Protein AF-A0A433T1F0-F1 (afdb_monomer_lite)

pLDDT: mean 78.62, std 18.3, range [27.45, 97.56]

Radius of gyration: 21.15 Å; chains: 1; bounding box: 49×47×56 Å

Structure (mmCIF, N/CA/C/O backbone):
data_AF-A0A433T1F0-F1
#
_entry.id   AF-A0A433T1F0-F1
#
loop_
_atom_site.group_PDB
_atom_site.id
_atom_site.type_symbol
_atom_site.label_atom_id
_atom_site.label_alt_id
_atom_site.label_comp_id
_atom_site.label_asym_id
_atom_site.label_entity_id
_atom_site.label_seq_id
_atom_site.pdbx_PDB_ins_code
_atom_site.Cartn_x
_atom_site.Cartn_y
_atom_site.Cartn_z
_atom_site.occupancy
_atom_site.B_iso_or_equiv
_atom_site.auth_seq_id
_atom_site.auth_comp_id
_atom_site.auth_asym_id
_atom_site.auth_atom_id
_atom_site.pdbx_PDB_model_num
ATOM 1 N N . MET A 1 1 ? 2.231 25.474 -33.837 1.00 34.34 1 MET A N 1
ATOM 2 C CA . MET A 1 1 ? 1.186 26.493 -34.046 1.00 34.34 1 MET A CA 1
ATOM 3 C C . MET A 1 1 ? 0.208 26.342 -32.901 1.00 34.34 1 MET A C 1
ATOM 5 O O . MET A 1 1 ? -0.162 25.212 -32.622 1.00 34.34 1 MET A O 1
ATOM 9 N N . ALA A 1 2 ? -0.060 27.417 -32.161 1.00 33.72 2 ALA A N 1
ATOM 10 C CA . ALA A 1 2 ? -0.921 27.380 -30.983 1.00 33.72 2 ALA A CA 1
ATOM 11 C C . ALA A 1 2 ? -2.369 27.146 -31.428 1.00 33.72 2 ALA A C 1
ATOM 13 O O . ALA A 1 2 ? -2.935 27.977 -32.135 1.00 33.72 2 ALA A O 1
ATOM 14 N N . GLU A 1 3 ? -2.929 25.998 -31.066 1.00 36.31 3 GLU A N 1
ATOM 15 C CA . GLU A 1 3 ? -4.339 25.695 -31.276 1.00 36.31 3 GLU A CA 1
ATOM 16 C C . GLU A 1 3 ? -5.136 26.377 -30.160 1.00 36.31 3 GLU A C 1
ATOM 18 O O . GLU A 1 3 ? -4.834 26.219 -28.976 1.00 36.31 3 GLU A O 1
ATOM 23 N N . ALA A 1 4 ? -6.072 27.239 -30.549 1.00 40.06 4 ALA A N 1
ATOM 24 C CA . ALA A 1 4 ? -6.861 28.038 -29.627 1.00 40.06 4 ALA A CA 1
ATOM 25 C C . ALA A 1 4 ? -7.722 27.129 -28.736 1.00 40.06 4 ALA A C 1
ATOM 27 O O . ALA A 1 4 ? -8.425 26.251 -29.235 1.00 40.06 4 ALA A O 1
ATOM 28 N N . ALA A 1 5 ? -7.680 27.359 -27.421 1.00 42.59 5 ALA A N 1
ATOM 29 C CA . ALA A 1 5 ? -8.567 26.699 -26.472 1.00 42.59 5 ALA A CA 1
ATOM 30 C C . ALA A 1 5 ? -10.032 26.947 -26.873 1.00 42.59 5 ALA A C 1
ATOM 32 O O . ALA A 1 5 ? -10.427 28.089 -27.120 1.00 42.59 5 ALA A O 1
ATOM 33 N N . ALA A 1 6 ? -10.829 25.879 -26.956 1.00 48.84 6 ALA A N 1
ATOM 34 C CA . ALA A 1 6 ? -12.261 25.983 -27.211 1.00 48.84 6 ALA A CA 1
ATOM 35 C C . ALA A 1 6 ? -12.936 26.851 -26.126 1.00 48.84 6 ALA A C 1
ATOM 37 O O . ALA A 1 6 ? -12.514 26.804 -24.966 1.00 48.84 6 ALA A O 1
ATOM 38 N N . PRO A 1 7 ? -13.969 27.643 -26.472 1.00 51.41 7 PRO A N 1
ATOM 39 C CA . PRO A 1 7 ? -14.602 28.551 -25.526 1.00 51.41 7 PRO A CA 1
ATOM 40 C C . PRO A 1 7 ? -15.243 27.761 -24.382 1.00 51.41 7 PRO A C 1
ATOM 42 O O . PRO A 1 7 ? -16.123 26.925 -24.588 1.00 51.41 7 PRO A O 1
ATOM 45 N N . VAL A 1 8 ? -14.772 28.029 -23.167 1.00 57.81 8 VAL A N 1
ATOM 46 C CA . VAL A 1 8 ? -15.366 27.539 -21.925 1.00 57.81 8 VAL A CA 1
ATOM 47 C C . VAL A 1 8 ? -16.728 28.220 -21.772 1.00 57.81 8 VAL A C 1
ATOM 49 O O . VAL A 1 8 ? -16.810 29.443 -21.870 1.00 57.81 8 VAL A O 1
ATOM 52 N N . SER A 1 9 ? -17.810 27.464 -21.570 1.00 60.16 9 SER A N 1
ATOM 53 C CA . SER A 1 9 ? -19.123 28.069 -21.326 1.00 60.16 9 SER A CA 1
ATOM 54 C C . SER A 1 9 ? -19.159 28.662 -19.916 1.00 60.16 9 SER A C 1
ATOM 56 O O . SER A 1 9 ? -19.239 27.922 -18.929 1.00 60.16 9 SER A O 1
ATOM 58 N N . GLU A 1 10 ? -19.076 29.986 -19.813 1.00 58.44 10 GLU A N 1
ATOM 59 C CA . GLU A 1 10 ? -19.325 30.705 -18.564 1.00 58.44 10 GLU A CA 1
ATOM 60 C C . GLU A 1 10 ? -20.825 30.682 -18.252 1.00 58.44 10 GLU A C 1
ATOM 62 O O . GLU A 1 10 ? -21.664 31.033 -19.085 1.00 58.44 10 GLU A O 1
ATOM 67 N N . GLY A 1 11 ? -21.173 30.221 -17.051 1.00 59.12 11 GLY A N 1
ATOM 68 C CA . GLY A 1 11 ? -22.529 30.329 -16.531 1.00 59.12 11 GLY A CA 1
ATOM 69 C C . GLY A 1 11 ? -22.889 31.782 -16.226 1.00 59.12 11 GLY A C 1
ATOM 70 O O . GLY A 1 11 ? -22.021 32.637 -16.069 1.00 59.12 11 GLY A O 1
ATOM 71 N N . ALA A 1 12 ? -24.186 32.061 -16.079 1.00 59.19 12 ALA A N 1
ATOM 72 C CA . ALA A 1 12 ? -24.691 33.400 -15.754 1.00 59.19 12 ALA A CA 1
ATOM 73 C C . ALA A 1 12 ? -24.151 33.973 -14.421 1.00 59.19 12 ALA A C 1
ATOM 75 O O . ALA A 1 12 ? -24.279 35.168 -14.171 1.00 59.19 12 ALA A O 1
ATOM 76 N N . ASP A 1 13 ? -23.552 33.134 -13.572 1.00 73.25 13 ASP A N 1
ATOM 77 C CA . ASP A 1 13 ? -22.915 33.484 -12.301 1.00 73.25 13 ASP A CA 1
ATOM 78 C C . ASP A 1 13 ? -21.384 33.650 -12.400 1.00 73.25 13 ASP A C 1
ATOM 80 O O . ASP A 1 13 ? -20.712 33.773 -11.375 1.00 73.25 13 ASP A O 1
ATOM 84 N N . GLY A 1 14 ? -20.820 33.631 -13.613 1.00 69.00 14 GLY A N 1
ATOM 85 C CA . GLY A 1 14 ? -19.379 33.735 -13.859 1.00 69.00 14 GLY A CA 1
ATOM 86 C C . GLY A 1 14 ? -18.587 32.478 -13.484 1.00 69.00 14 GLY A C 1
ATOM 87 O O . GLY A 1 14 ? -17.357 32.509 -13.468 1.00 69.00 14 GLY A O 1
ATOM 88 N N . ARG A 1 15 ? -19.258 31.362 -13.161 1.00 65.88 15 ARG A N 1
ATOM 89 C CA . ARG A 1 15 ? -18.597 30.077 -12.898 1.00 65.88 15 ARG A CA 1
ATOM 90 C C . ARG A 1 15 ? -18.492 29.244 -14.170 1.00 65.88 15 ARG A C 1
ATOM 92 O O . ARG A 1 15 ? -19.382 29.253 -15.021 1.00 65.88 15 ARG A O 1
ATOM 99 N N . ILE A 1 16 ? -17.408 28.480 -14.273 1.00 69.56 16 ILE A N 1
ATOM 100 C CA . ILE A 1 16 ? -17.192 27.524 -15.362 1.00 69.56 16 ILE A CA 1
ATOM 101 C C . ILE A 1 16 ? -18.230 26.406 -15.247 1.00 69.56 16 ILE A C 1
ATOM 103 O O . ILE A 1 16 ? -18.271 25.702 -14.237 1.00 69.56 16 ILE A O 1
ATOM 107 N N . GLN A 1 17 ? -19.056 26.242 -16.281 1.00 70.06 17 GLN A N 1
ATOM 108 C CA . GLN A 1 17 ? -20.054 25.177 -16.331 1.00 70.06 17 GLN A CA 1
ATOM 109 C C . GLN A 1 17 ? -19.470 23.907 -16.973 1.00 70.06 17 GLN A C 1
ATOM 111 O O . GLN A 1 17 ? -18.671 24.002 -17.912 1.00 70.06 17 GLN A O 1
ATOM 116 N N . PRO A 1 18 ? -19.849 22.708 -16.492 1.00 69.00 18 PRO A N 1
ATOM 117 C CA . PRO A 1 18 ? -19.490 21.450 -17.139 1.00 69.00 18 PRO A CA 1
ATOM 118 C C . PRO A 1 18 ? -20.042 21.403 -18.570 1.00 69.00 18 PRO A C 1
ATOM 120 O O . PRO A 1 18 ? -21.216 21.687 -18.806 1.00 69.00 18 PRO A O 1
ATOM 123 N N . ILE A 1 19 ? -19.202 21.020 -19.534 1.00 79.00 19 ILE A N 1
ATOM 124 C CA . ILE A 1 19 ? -19.624 20.873 -20.929 1.00 79.00 19 ILE A CA 1
ATOM 125 C C . ILE A 1 19 ? -20.264 19.497 -21.090 1.00 79.00 19 ILE A C 1
ATOM 127 O O . ILE A 1 19 ? -19.658 18.490 -20.737 1.00 79.00 19 ILE A O 1
ATOM 131 N N . PHE A 1 20 ? -21.464 19.444 -21.663 1.00 77.81 20 PHE A N 1
ATOM 132 C CA . PHE A 1 20 ? -22.120 18.194 -22.038 1.00 77.81 20 PHE A CA 1
ATOM 133 C C . PHE A 1 20 ? -22.269 18.108 -23.559 1.00 77.81 20 PHE A C 1
ATOM 135 O O . PHE A 1 20 ? -22.713 19.060 -24.199 1.00 77.81 20 PHE A O 1
ATOM 142 N N . LYS A 1 21 ? -21.913 16.960 -24.139 1.00 76.56 21 LYS A N 1
ATOM 143 C CA . LYS A 1 21 ? -22.165 16.606 -25.543 1.00 76.56 21 LYS A CA 1
ATOM 144 C C . LYS A 1 21 ? -22.934 15.289 -25.567 1.00 76.56 21 LYS A C 1
ATOM 146 O O . LYS A 1 21 ? -22.532 14.339 -24.902 1.00 76.56 21 LYS A O 1
ATOM 151 N N . ASP A 1 22 ? -24.067 15.254 -26.264 1.00 81.00 22 ASP A N 1
ATOM 152 C CA . ASP A 1 22 ? -24.939 14.071 -26.377 1.00 81.00 22 ASP A CA 1
ATOM 153 C C . ASP A 1 22 ? -25.331 13.445 -25.023 1.00 81.00 22 ASP A C 1
ATOM 155 O O . ASP A 1 22 ? -25.352 12.227 -24.845 1.00 81.00 22 ASP A O 1
ATOM 159 N N . GLY A 1 23 ? -25.606 14.295 -24.028 1.00 81.25 23 GLY A N 1
ATOM 160 C CA . GLY A 1 23 ? -25.978 13.865 -22.676 1.00 81.25 23 GLY A CA 1
ATOM 161 C C . GLY A 1 23 ? -24.825 13.298 -21.841 1.00 81.25 23 GLY A C 1
ATOM 162 O O . GLY A 1 23 ? -25.065 12.786 -20.751 1.00 81.25 23 GLY A O 1
ATOM 163 N N . ARG A 1 24 ? -23.577 13.387 -22.316 1.00 66.75 24 ARG A N 1
ATOM 164 C CA . ARG A 1 24 ? -22.374 12.965 -21.586 1.00 66.75 24 ARG A CA 1
ATOM 165 C C . ARG A 1 24 ? -21.482 14.151 -21.268 1.00 66.75 24 ARG A C 1
ATOM 167 O O . ARG A 1 24 ? -21.353 15.067 -22.078 1.00 66.75 24 ARG A O 1
ATOM 174 N N . TYR A 1 25 ? -20.845 14.113 -20.102 1.00 77.06 25 TYR A N 1
ATOM 175 C CA . TYR A 1 25 ? -19.813 15.080 -19.746 1.00 77.06 25 TYR A CA 1
ATOM 176 C C . TYR A 1 25 ? -18.664 15.040 -20.767 1.00 77.06 25 TYR A C 1
ATOM 178 O O . TYR A 1 25 ? -18.213 13.971 -21.180 1.00 77.06 25 TYR A O 1
ATOM 186 N N . SER A 1 26 ? -18.188 16.215 -21.163 1.00 73.62 26 SER A N 1
ATOM 187 C CA . SER A 1 26 ? -17.087 16.431 -22.093 1.00 73.62 26 SER A CA 1
ATOM 188 C C . SER A 1 26 ? -16.053 17.325 -21.421 1.00 73.62 26 SER A C 1
ATOM 190 O O . SER A 1 26 ? -16.368 18.420 -20.961 1.00 73.62 26 SER A O 1
ATOM 192 N N . ASN A 1 27 ? -14.795 16.888 -21.407 1.00 67.56 27 ASN A N 1
ATOM 193 C CA . ASN A 1 27 ? -13.707 17.705 -20.880 1.00 67.56 27 ASN A CA 1
ATOM 194 C C . ASN A 1 27 ? -13.525 18.968 -21.761 1.00 67.56 27 ASN A C 1
ATOM 196 O O . ASN A 1 27 ? -13.415 18.823 -22.983 1.00 67.56 27 ASN A O 1
ATOM 200 N N . PRO A 1 28 ? -13.514 20.187 -21.183 1.00 66.81 28 PRO A N 1
ATOM 201 C CA . PRO A 1 28 ? -13.344 21.434 -21.933 1.00 66.81 28 PRO A CA 1
ATOM 202 C C . PRO A 1 28 ? -11.942 21.616 -22.525 1.00 66.81 28 PRO A C 1
ATOM 204 O O . PRO A 1 28 ? -11.774 22.344 -23.503 1.00 66.81 28 PRO A O 1
ATOM 207 N N . TRP A 1 29 ? -10.931 20.954 -21.964 1.00 64.75 29 TRP A N 1
ATOM 208 C CA . TRP A 1 29 ? -9.551 21.061 -22.422 1.00 64.75 29 TRP A CA 1
ATOM 209 C C . TRP A 1 29 ? -9.251 19.952 -23.437 1.00 64.75 29 TRP A C 1
ATOM 211 O O . TRP A 1 29 ? -8.853 18.839 -23.082 1.00 64.75 29 TRP A O 1
ATOM 221 N N . GLY A 1 30 ? -9.466 20.251 -24.720 1.00 54.03 30 GLY A N 1
ATOM 222 C CA . GLY A 1 30 ? -9.022 19.385 -25.812 1.00 54.03 30 GLY A CA 1
ATOM 223 C C . GLY A 1 30 ? -7.504 19.170 -25.763 1.00 54.03 30 GLY A C 1
ATOM 224 O O . GLY A 1 30 ? -6.751 20.104 -25.500 1.00 54.03 30 GLY A O 1
ATOM 225 N N . GLY A 1 31 ? -7.052 17.934 -25.988 1.00 56.56 31 GLY A N 1
ATOM 226 C CA . GLY A 1 31 ? -5.627 17.615 -26.147 1.00 56.56 31 GLY A CA 1
ATOM 227 C C . GLY A 1 31 ? -4.827 17.319 -24.871 1.00 56.56 31 GLY A C 1
ATOM 228 O O . GLY A 1 31 ? -3.638 17.037 -24.980 1.00 56.56 31 GLY A O 1
ATOM 229 N N . LEU A 1 32 ? -5.431 17.317 -23.672 1.00 49.50 32 LEU A N 1
ATOM 230 C CA . LEU A 1 32 ? -4.736 16.875 -22.442 1.00 49.50 32 LEU A CA 1
ATOM 231 C C . LEU A 1 32 ? -4.578 15.350 -22.331 1.00 49.50 32 LEU A C 1
ATOM 233 O O . LEU A 1 32 ? -3.791 14.863 -21.523 1.00 49.50 32 LEU A O 1
ATOM 237 N N . TRP A 1 33 ? -5.297 14.603 -23.165 1.00 48.56 33 TRP A N 1
ATOM 238 C CA . TRP A 1 33 ? -5.117 13.171 -23.343 1.00 48.56 33 TRP A CA 1
ATOM 239 C C . TRP A 1 33 ? -4.600 12.969 -24.761 1.00 48.56 33 TRP A C 1
ATOM 241 O O . TRP A 1 33 ? -5.327 13.207 -25.723 1.00 48.56 33 TRP A O 1
ATOM 251 N N . HIS A 1 34 ? -3.339 12.561 -24.909 1.00 52.75 34 HIS A N 1
ATOM 252 C CA . HIS A 1 34 ? -2.909 11.964 -26.168 1.00 52.75 34 HIS A CA 1
ATOM 253 C C . HIS A 1 34 ? -3.775 10.720 -26.379 1.00 52.75 34 HIS A C 1
ATOM 255 O O . HIS A 1 34 ? -3.686 9.782 -25.587 1.00 52.75 34 HIS A O 1
ATOM 261 N N . GLU A 1 35 ? -4.632 10.738 -27.404 1.00 53.78 35 GLU A N 1
ATOM 262 C CA . GLU A 1 35 ? -5.587 9.653 -27.678 1.00 53.78 35 GLU A CA 1
ATOM 263 C C . GLU A 1 35 ? -4.887 8.299 -27.815 1.00 53.78 35 GLU A C 1
ATOM 265 O O . GLU A 1 35 ? -5.434 7.284 -27.398 1.00 53.78 35 GLU A O 1
ATOM 270 N N . GLU A 1 36 ? -3.626 8.288 -28.251 1.00 55.56 36 GLU A N 1
ATOM 271 C CA . GLU A 1 36 ? -2.743 7.142 -28.107 1.00 55.56 36 GLU A CA 1
ATOM 272 C C . GLU A 1 36 ? -1.312 7.612 -27.840 1.00 55.56 36 GLU A C 1
ATOM 274 O O . GLU A 1 36 ? -0.764 8.429 -28.583 1.00 55.56 36 GLU A O 1
ATOM 279 N N . ALA A 1 37 ? -0.663 7.062 -26.807 1.00 57.44 37 ALA A N 1
ATOM 280 C CA . ALA A 1 37 ? 0.791 7.138 -26.714 1.00 57.44 37 ALA A CA 1
ATOM 281 C C . ALA A 1 37 ? 1.366 6.533 -27.999 1.00 57.44 37 ALA A C 1
ATOM 283 O O . ALA A 1 37 ? 1.156 5.343 -28.276 1.00 57.44 37 ALA A O 1
ATOM 284 N N . THR A 1 38 ? 2.072 7.349 -28.782 1.00 71.25 38 THR A N 1
ATOM 285 C CA . THR A 1 38 ? 2.623 6.929 -30.071 1.00 71.25 38 THR A CA 1
ATOM 286 C C . THR A 1 38 ? 3.528 5.712 -29.880 1.00 71.25 38 THR A C 1
ATOM 288 O O . THR A 1 38 ? 4.126 5.521 -28.817 1.00 71.25 38 THR A O 1
ATOM 291 N N . PHE A 1 39 ? 3.694 4.878 -30.911 1.00 69.25 39 PHE A N 1
ATOM 292 C CA . PHE A 1 39 ? 4.590 3.713 -30.837 1.00 69.25 39 PHE A CA 1
ATOM 293 C C . PHE A 1 39 ? 5.985 4.083 -30.301 1.00 69.25 39 PHE A C 1
ATOM 295 O O . PHE A 1 39 ? 6.560 3.363 -29.487 1.00 69.25 39 PHE A O 1
ATOM 302 N N . ARG A 1 40 ? 6.501 5.258 -30.684 1.00 65.94 40 ARG A N 1
ATOM 303 C CA . ARG A 1 40 ? 7.783 5.790 -30.208 1.00 65.94 40 ARG A CA 1
ATOM 304 C C . ARG A 1 40 ? 7.755 6.205 -28.735 1.00 65.94 40 ARG A C 1
ATOM 306 O O . ARG A 1 40 ? 8.761 6.026 -28.060 1.00 65.94 40 ARG A O 1
ATOM 313 N N . GLU A 1 41 ? 6.657 6.755 -28.228 1.00 66.38 41 GLU A N 1
ATOM 314 C CA . GLU A 1 41 ? 6.495 7.086 -26.803 1.00 66.38 41 GLU A CA 1
ATOM 315 C C . GLU A 1 41 ? 6.337 5.838 -25.947 1.00 66.38 41 GLU A C 1
ATOM 317 O O . GLU A 1 41 ? 6.967 5.746 -24.898 1.00 66.38 41 GLU A O 1
ATOM 322 N N . ARG A 1 42 ? 5.609 4.828 -26.436 1.00 66.94 42 ARG A N 1
ATOM 323 C CA . ARG A 1 42 ? 5.580 3.493 -25.825 1.00 66.94 42 ARG A CA 1
ATOM 324 C C . ARG A 1 42 ? 6.987 2.901 -25.775 1.00 66.94 42 ARG A C 1
ATOM 326 O O . ARG A 1 42 ? 7.431 2.467 -24.717 1.00 66.94 42 ARG A O 1
ATOM 333 N N . LEU A 1 43 ? 7.731 2.962 -26.881 1.00 66.50 43 LEU A N 1
ATOM 334 C CA . LEU A 1 43 ? 9.121 2.507 -26.931 1.00 66.50 43 LEU A CA 1
ATOM 335 C C . LEU A 1 43 ? 10.010 3.303 -25.958 1.00 66.50 43 LEU A C 1
ATOM 337 O O . LEU A 1 43 ? 10.784 2.710 -25.220 1.00 66.50 43 LEU A O 1
ATOM 341 N N . LYS A 1 44 ? 9.869 4.631 -25.882 1.00 63.00 44 LYS A N 1
ATOM 342 C CA . LYS A 1 44 ? 10.577 5.465 -24.895 1.00 63.00 44 LYS A CA 1
ATOM 343 C C . LYS A 1 44 ? 10.183 5.142 -23.455 1.00 63.00 44 LYS A C 1
ATOM 345 O O . LYS A 1 44 ? 11.035 5.223 -22.588 1.00 63.00 44 LYS A O 1
ATOM 350 N N . PHE A 1 45 ? 8.941 4.773 -23.177 1.00 62.97 45 PHE A N 1
ATOM 351 C CA . PHE A 1 45 ? 8.521 4.372 -21.836 1.00 62.97 45 PHE A CA 1
ATOM 352 C C . PHE A 1 45 ? 9.139 3.026 -21.425 1.00 62.97 45 PHE A C 1
ATOM 354 O O . PHE A 1 45 ? 9.555 2.863 -20.282 1.00 62.97 45 PHE A O 1
ATOM 361 N N . PHE A 1 46 ? 9.254 2.076 -22.361 1.00 60.00 46 PHE A N 1
ATOM 362 C CA . PHE A 1 46 ? 9.841 0.756 -22.097 1.00 60.00 46 PHE A CA 1
ATOM 363 C C . PHE A 1 46 ? 11.378 0.730 -22.129 1.00 60.00 46 PHE A C 1
ATOM 365 O O . PHE A 1 46 ? 11.983 -0.027 -21.374 1.00 60.00 46 PHE A O 1
ATOM 372 N N . PHE A 1 47 ? 12.009 1.532 -22.990 1.00 60.50 47 PHE A N 1
ATOM 373 C CA . PHE A 1 47 ? 13.461 1.531 -23.230 1.00 60.50 47 PHE A CA 1
ATOM 374 C C . PHE A 1 47 ? 14.163 2.823 -22.795 1.00 60.50 47 PHE A C 1
ATOM 376 O O . PHE A 1 47 ? 15.390 2.918 -22.858 1.00 60.50 47 PHE A O 1
ATOM 383 N N . GLY A 1 48 ? 13.409 3.841 -22.381 1.00 53.72 48 GLY A N 1
ATOM 384 C CA . GLY A 1 48 ? 13.959 5.073 -21.838 1.00 53.72 48 GLY A CA 1
ATOM 385 C C . GLY A 1 48 ? 14.678 4.790 -20.532 1.00 53.72 48 GLY A C 1
ATOM 386 O O . GLY A 1 48 ? 14.184 4.066 -19.667 1.00 53.72 48 GLY A O 1
ATOM 387 N N . LYS A 1 49 ? 15.872 5.363 -20.385 1.00 50.91 49 LYS A N 1
ATOM 388 C CA . LYS A 1 49 ? 16.599 5.288 -19.122 1.00 50.91 49 LYS A CA 1
ATOM 389 C C . LYS A 1 49 ? 15.784 6.020 -18.061 1.00 50.91 49 LYS A C 1
ATOM 391 O O . LYS A 1 49 ? 15.469 7.196 -18.220 1.00 50.91 49 LYS A O 1
ATOM 396 N N . SER A 1 50 ? 15.454 5.317 -16.983 1.00 58.72 50 SER A N 1
ATOM 397 C CA . SER A 1 50 ? 14.940 5.960 -15.780 1.00 58.72 50 SER A CA 1
ATOM 398 C C . SER A 1 50 ? 15.982 6.968 -15.295 1.00 58.72 50 SER A C 1
ATOM 400 O O . SER A 1 50 ? 17.118 6.592 -15.018 1.00 58.72 50 SER A O 1
ATOM 402 N N . HIS A 1 51 ? 15.599 8.240 -15.195 1.00 59.03 51 HIS A N 1
ATOM 403 C CA . HIS A 1 51 ? 16.419 9.281 -14.567 1.00 59.03 51 HIS A CA 1
ATOM 404 C C . HIS A 1 51 ? 16.331 9.244 -13.035 1.00 59.03 51 HIS A C 1
ATOM 406 O O . HIS A 1 51 ? 16.951 10.063 -12.360 1.00 59.03 51 HIS A O 1
ATOM 412 N N . ALA A 1 52 ? 15.559 8.308 -12.474 1.00 62.47 52 ALA A N 1
ATOM 413 C CA . ALA A 1 52 ? 15.557 8.074 -11.044 1.00 62.47 52 ALA A CA 1
ATOM 414 C C . ALA A 1 52 ? 16.928 7.503 -10.658 1.00 62.47 52 ALA A C 1
ATOM 416 O O . ALA A 1 52 ? 17.268 6.390 -11.060 1.00 62.47 52 ALA A O 1
ATOM 417 N N . ASN A 1 53 ? 17.708 8.282 -9.909 1.00 70.38 53 ASN A N 1
ATOM 418 C CA . ASN A 1 53 ? 19.021 7.914 -9.378 1.00 70.38 53 ASN A CA 1
ATOM 419 C C . ASN A 1 53 ? 18.870 6.904 -8.224 1.00 70.38 53 ASN A C 1
ATOM 421 O O . ASN A 1 53 ? 19.261 7.169 -7.091 1.00 70.38 53 ASN A O 1
ATOM 425 N N . VAL A 1 54 ? 18.183 5.793 -8.495 1.00 76.38 54 VAL A N 1
ATOM 426 C CA . VAL A 1 54 ? 17.906 4.747 -7.515 1.00 76.38 54 VAL A CA 1
ATOM 427 C C . VAL A 1 54 ? 19.069 3.762 -7.534 1.00 76.38 54 VAL A C 1
ATOM 429 O O . VAL A 1 54 ? 19.396 3.253 -8.611 1.00 76.38 54 VAL A O 1
ATOM 432 N N . PRO A 1 55 ? 19.666 3.461 -6.370 1.00 80.44 55 PRO A N 1
ATOM 433 C CA . PRO A 1 55 ? 20.713 2.462 -6.256 1.00 80.44 55 PRO A CA 1
ATOM 434 C C . PRO A 1 55 ? 20.348 1.139 -6.929 1.00 80.44 55 PRO A C 1
ATOM 436 O O . PRO A 1 55 ? 19.257 0.602 -6.737 1.00 80.44 55 PRO A O 1
ATOM 439 N N . HIS A 1 56 ? 21.275 0.591 -7.714 1.00 77.12 56 HIS A N 1
ATOM 440 C CA . HIS A 1 56 ? 21.075 -0.696 -8.387 1.00 77.12 56 HIS A CA 1
ATOM 441 C C . HIS A 1 56 ? 21.533 -1.894 -7.547 1.00 77.12 56 HIS A C 1
ATOM 443 O O . HIS A 1 56 ? 21.168 -3.026 -7.858 1.00 77.12 56 HIS A O 1
ATOM 449 N N . SER A 1 57 ? 22.342 -1.669 -6.507 1.00 87.69 57 SER A N 1
ATOM 450 C CA . SER A 1 57 ? 22.838 -2.742 -5.645 1.00 87.69 57 SER A CA 1
ATOM 451 C C . SER A 1 57 ? 21.919 -2.952 -4.441 1.00 87.69 57 SER A C 1
ATOM 453 O O . SER A 1 57 ? 21.535 -1.992 -3.775 1.00 87.69 57 SER A O 1
ATOM 455 N N . GLU A 1 58 ? 21.601 -4.212 -4.126 1.00 86.12 58 GLU A N 1
ATOM 456 C CA . GLU A 1 58 ? 20.789 -4.559 -2.945 1.00 86.12 58 GLU A CA 1
ATOM 457 C C . GLU A 1 58 ? 21.415 -4.022 -1.655 1.00 86.12 58 GLU A C 1
ATOM 459 O O . GLU A 1 58 ? 20.719 -3.478 -0.810 1.00 86.12 58 GLU A O 1
ATOM 464 N N . ARG A 1 59 ? 22.749 -4.062 -1.541 1.00 89.69 59 ARG A N 1
ATOM 465 C CA . ARG A 1 59 ? 23.470 -3.534 -0.376 1.00 89.69 59 ARG A CA 1
ATOM 466 C C . ARG A 1 59 ? 23.220 -2.041 -0.158 1.00 89.69 59 ARG A C 1
ATOM 468 O O . ARG A 1 59 ? 23.032 -1.613 0.975 1.00 89.69 59 ARG A O 1
ATOM 475 N N . GLU A 1 60 ? 23.257 -1.245 -1.220 1.00 90.94 60 GLU A N 1
ATOM 476 C CA . GLU A 1 60 ? 23.020 0.197 -1.131 1.00 90.94 60 GLU A CA 1
ATOM 477 C C . GLU A 1 60 ? 21.533 0.497 -0.914 1.00 90.94 60 GLU A C 1
ATOM 479 O O . GLU A 1 60 ? 21.194 1.394 -0.144 1.00 90.94 60 GLU A O 1
ATOM 484 N N . LEU A 1 61 ? 20.633 -0.295 -1.506 1.00 90.44 61 LEU A N 1
ATOM 485 C CA . LEU A 1 61 ? 19.198 -0.228 -1.217 1.00 90.44 61 LEU A CA 1
ATOM 486 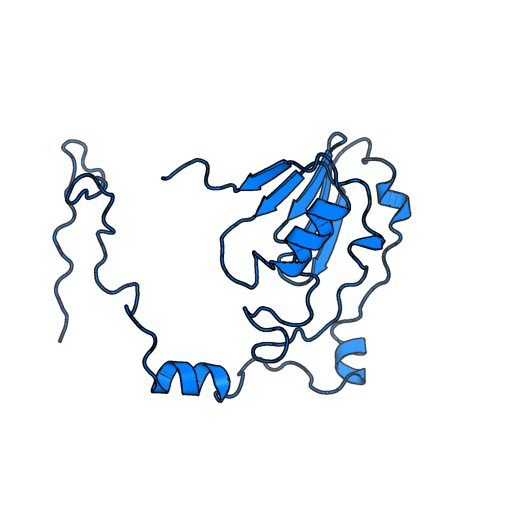C C . LEU A 1 61 ? 18.880 -0.579 0.239 1.00 90.44 61 LEU A C 1
ATOM 488 O O . LEU A 1 61 ? 18.038 0.072 0.841 1.00 90.44 61 LEU A O 1
ATOM 492 N N . ASP A 1 62 ? 19.555 -1.559 0.831 1.00 91.94 62 ASP A N 1
ATOM 493 C CA . ASP A 1 62 ? 19.384 -1.914 2.242 1.00 91.94 62 ASP A CA 1
ATOM 494 C C . ASP A 1 62 ? 19.887 -0.808 3.176 1.00 91.94 62 ASP A C 1
ATOM 496 O O . ASP A 1 62 ? 19.329 -0.611 4.252 1.00 91.94 62 ASP A O 1
ATOM 500 N N . GLN A 1 63 ? 20.908 -0.057 2.756 1.00 91.50 63 GLN A N 1
ATOM 501 C CA . GLN A 1 63 ? 21.439 1.080 3.511 1.00 91.50 63 GLN A CA 1
ATOM 502 C C . GLN A 1 63 ? 20.577 2.342 3.373 1.00 91.50 63 GLN A C 1
ATOM 504 O O . GLN A 1 63 ? 20.413 3.078 4.342 1.00 91.50 63 GLN A O 1
ATOM 509 N N . THR A 1 64 ? 20.042 2.606 2.180 1.00 91.06 64 THR A N 1
ATOM 510 C CA . THR A 1 64 ? 19.301 3.843 1.870 1.00 91.06 64 THR A CA 1
ATOM 511 C C . THR A 1 64 ? 17.793 3.711 2.076 1.00 91.06 64 THR A C 1
ATOM 513 O O . THR A 1 64 ? 17.144 4.671 2.482 1.00 91.06 64 THR A O 1
ATOM 516 N N . LEU A 1 65 ? 17.233 2.529 1.811 1.00 91.50 65 LEU A N 1
ATOM 517 C CA . LEU A 1 65 ? 15.806 2.203 1.860 1.00 91.50 65 LEU A CA 1
ATOM 518 C C . LEU A 1 65 ? 15.584 0.851 2.578 1.00 91.50 65 LEU A C 1
ATOM 520 O O . LEU A 1 65 ? 15.075 -0.111 1.975 1.00 91.50 65 LEU A O 1
ATOM 524 N N . PRO A 1 66 ? 15.976 0.732 3.863 1.00 94.00 66 PRO A N 1
ATOM 525 C CA . PRO A 1 66 ? 15.800 -0.500 4.621 1.00 94.00 66 PRO A CA 1
ATOM 526 C C . PRO A 1 66 ? 14.318 -0.877 4.710 1.00 94.00 66 PRO A C 1
ATOM 528 O O . PRO A 1 66 ? 13.456 -0.034 4.955 1.00 94.00 66 PRO A O 1
ATOM 531 N N . ILE A 1 67 ? 14.018 -2.164 4.528 1.00 94.69 67 ILE A N 1
ATOM 532 C CA . ILE A 1 67 ? 12.676 -2.693 4.788 1.00 94.69 67 ILE A CA 1
ATOM 533 C C . ILE A 1 67 ? 12.617 -3.023 6.275 1.00 94.69 67 ILE A C 1
ATOM 535 O O . ILE A 1 67 ? 13.237 -3.984 6.731 1.00 94.69 67 ILE A O 1
ATOM 539 N N . LEU A 1 68 ? 11.888 -2.208 7.029 1.00 94.12 68 LEU A N 1
ATOM 540 C CA . LEU A 1 68 ? 11.637 -2.462 8.442 1.00 94.12 68 LEU A CA 1
ATOM 541 C C . LEU A 1 68 ? 10.554 -3.532 8.568 1.00 94.12 68 LEU A C 1
ATOM 543 O O . LEU A 1 68 ? 9.537 -3.459 7.882 1.00 94.12 68 LEU A O 1
ATOM 547 N N . GLN A 1 69 ? 10.781 -4.520 9.431 1.00 92.50 69 GLN A N 1
ATOM 548 C CA . GLN A 1 69 ? 9.782 -5.534 9.757 1.00 92.50 69 GLN A CA 1
ATOM 549 C C . GLN A 1 69 ? 8.835 -4.959 10.815 1.00 92.50 69 GLN A C 1
ATOM 551 O O . GLN A 1 69 ? 9.283 -4.707 11.937 1.00 92.50 69 GLN A O 1
ATOM 556 N N . PRO A 1 70 ? 7.564 -4.686 10.479 1.00 91.94 70 PRO A N 1
ATOM 557 C CA . PRO A 1 70 ? 6.629 -4.116 11.428 1.00 91.94 70 PRO A CA 1
ATOM 558 C C . PRO A 1 70 ? 6.152 -5.187 12.406 1.00 91.94 70 PRO A C 1
ATOM 560 O O . PRO A 1 70 ? 5.880 -6.325 12.022 1.00 91.94 70 PRO A O 1
ATOM 563 N N . ASP A 1 71 ? 5.969 -4.796 13.662 1.00 93.44 71 ASP A N 1
ATOM 564 C CA . ASP A 1 71 ? 5.170 -5.586 14.589 1.00 93.44 71 ASP A CA 1
ATOM 565 C C . ASP A 1 71 ? 3.688 -5.368 14.267 1.00 93.44 71 ASP A C 1
ATOM 567 O O . ASP A 1 71 ? 3.098 -4.360 14.649 1.00 93.44 71 ASP A O 1
ATOM 571 N N . LEU A 1 72 ? 3.084 -6.297 13.526 1.00 93.06 72 LEU A N 1
ATOM 572 C CA . LEU A 1 72 ? 1.670 -6.212 13.154 1.00 93.06 72 LEU A CA 1
ATOM 573 C C . LEU A 1 72 ? 0.727 -6.542 14.317 1.00 93.06 72 LEU A C 1
ATOM 575 O O . LEU A 1 72 ? -0.461 -6.235 14.226 1.00 93.06 72 LEU A O 1
ATOM 579 N N . SER A 1 73 ? 1.229 -7.108 15.422 1.00 92.50 73 SER A N 1
ATOM 580 C CA . SER A 1 73 ? 0.395 -7.418 16.590 1.00 92.50 73 SER A CA 1
ATOM 581 C C . SER A 1 73 ? -0.185 -6.158 17.229 1.00 92.50 73 SER A C 1
ATOM 583 O O . SER A 1 73 ? -1.296 -6.190 17.757 1.00 92.50 73 SER A O 1
ATOM 585 N N . VAL A 1 74 ? 0.497 -5.015 17.084 1.00 93.19 74 VAL A N 1
ATOM 586 C CA . VAL A 1 74 ? -0.005 -3.730 17.583 1.00 93.19 74 VAL A CA 1
ATOM 587 C C . VAL A 1 74 ? -1.316 -3.333 16.907 1.00 93.19 74 VAL A C 1
ATOM 589 O O . VAL A 1 74 ? -2.116 -2.645 17.528 1.00 93.19 74 VAL A O 1
ATOM 592 N N . PHE A 1 75 ? -1.576 -3.803 15.679 1.00 93.38 75 PHE A N 1
ATOM 593 C CA . PHE A 1 75 ? -2.808 -3.541 14.931 1.00 93.38 75 PHE A CA 1
ATOM 594 C C . PHE A 1 75 ? -3.981 -4.449 15.333 1.00 93.38 75 PHE A C 1
ATOM 596 O O . PHE A 1 75 ? -5.060 -4.332 14.752 1.00 93.38 75 PHE A O 1
ATOM 603 N N . ALA A 1 76 ? -3.815 -5.330 16.327 1.00 89.62 76 ALA A N 1
ATOM 604 C CA . ALA A 1 76 ? -4.917 -6.129 16.867 1.00 89.62 76 ALA A CA 1
ATOM 605 C C . ALA A 1 76 ? -6.004 -5.268 17.540 1.00 89.62 76 ALA A C 1
ATOM 607 O O . ALA A 1 76 ? -7.160 -5.683 17.608 1.00 89.62 76 ALA A O 1
ATOM 608 N N . SER A 1 77 ? -5.650 -4.069 18.009 1.00 90.12 77 SER A N 1
ATOM 609 C CA . SER A 1 77 ? -6.582 -3.078 18.546 1.00 90.12 77 SER A CA 1
ATOM 610 C C . SER A 1 77 ? -6.246 -1.674 18.046 1.00 90.12 77 SER A C 1
ATOM 612 O O . SER A 1 77 ? -5.077 -1.314 17.876 1.00 90.12 77 SER A O 1
ATOM 614 N N . SER A 1 78 ? -7.282 -0.864 17.817 1.00 90.81 78 SER A N 1
ATOM 615 C CA . SER A 1 78 ? -7.125 0.560 17.503 1.00 90.81 78 SER A CA 1
ATOM 616 C C . SER A 1 78 ? -6.511 1.303 18.696 1.00 90.81 78 SER A C 1
ATOM 618 O O . SER A 1 78 ? -6.803 0.943 19.840 1.00 90.81 78 SER A O 1
ATOM 620 N N . PRO A 1 79 ? -5.689 2.348 18.474 1.00 92.25 79 PRO A N 1
ATOM 621 C CA . PRO A 1 79 ? -5.305 3.251 19.557 1.00 92.25 79 PRO A CA 1
ATOM 622 C C . PRO A 1 79 ? -6.549 3.880 20.212 1.00 92.25 79 PRO A C 1
ATOM 624 O O . PRO A 1 79 ? -7.533 4.149 19.523 1.00 92.25 79 PRO A O 1
ATOM 627 N N . GLU A 1 80 ? -6.494 4.120 21.529 1.00 89.94 80 GLU A N 1
ATOM 628 C CA . GLU A 1 80 ? -7.587 4.759 22.290 1.00 89.94 80 GLU A CA 1
ATOM 629 C C . GLU A 1 80 ? -7.840 6.205 21.847 1.00 89.94 80 GLU A C 1
ATOM 631 O O . GLU A 1 80 ? -8.969 6.684 21.883 1.00 89.94 80 GLU A O 1
ATOM 636 N N . THR A 1 81 ? -6.782 6.906 21.431 1.00 93.25 81 THR A N 1
ATOM 637 C CA . THR A 1 81 ? -6.849 8.259 20.875 1.00 93.25 81 THR A CA 1
ATOM 638 C C . THR A 1 81 ? -5.841 8.414 19.738 1.00 93.25 81 THR A C 1
ATOM 640 O O . THR A 1 81 ? -4.783 7.780 19.729 1.00 93.25 81 THR A O 1
ATOM 643 N N . GLY A 1 82 ? -6.156 9.287 18.781 1.00 94.75 82 GLY A N 1
ATOM 644 C CA . GLY A 1 82 ? -5.271 9.609 17.664 1.00 94.75 82 GLY A CA 1
ATOM 645 C C . GLY A 1 82 ? -5.297 8.579 16.533 1.00 94.75 82 GLY A C 1
ATOM 646 O O . GLY A 1 82 ? -6.270 7.857 16.338 1.00 94.75 82 GLY A O 1
ATOM 647 N N . ILE A 1 83 ? -4.220 8.565 15.746 1.00 96.38 83 ILE A N 1
ATOM 648 C CA . ILE A 1 83 ? -4.107 7.779 14.514 1.00 96.38 83 ILE A CA 1
ATOM 649 C C . ILE A 1 83 ? -2.836 6.941 14.586 1.00 96.38 83 ILE A C 1
ATOM 651 O O . ILE A 1 83 ? -1.754 7.465 14.857 1.00 96.38 83 ILE A O 1
ATOM 655 N N . ARG A 1 84 ? -2.948 5.648 14.282 1.00 96.38 84 ARG A N 1
ATOM 656 C CA . ARG A 1 84 ? -1.797 4.796 13.982 1.00 96.38 84 ARG A CA 1
ATOM 657 C C . ARG A 1 84 ? -1.653 4.672 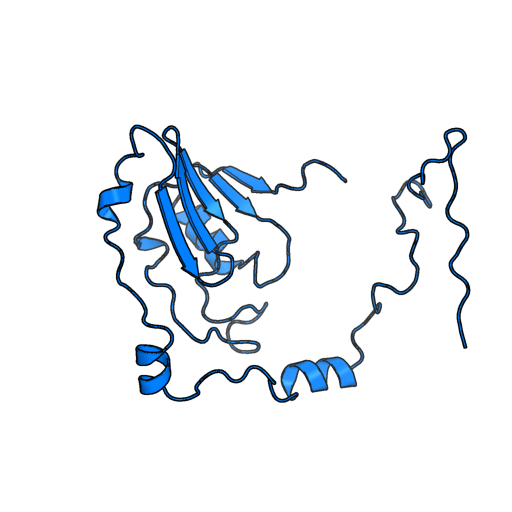12.475 1.00 96.38 84 ARG A C 1
ATOM 659 O O . ARG A 1 84 ? -2.609 4.348 11.778 1.00 96.38 84 ARG A O 1
ATOM 666 N N . HIS A 1 85 ? -0.446 4.895 11.978 1.00 96.38 85 HIS A N 1
ATOM 667 C CA . HIS A 1 85 ? -0.130 4.816 10.556 1.00 96.38 85 HIS A CA 1
ATOM 668 C C . HIS A 1 85 ? 1.101 3.939 10.343 1.00 96.38 85 HIS A C 1
ATOM 670 O O . HIS A 1 85 ? 2.086 4.049 11.071 1.00 96.38 85 HIS A O 1
ATOM 676 N N . MET A 1 86 ? 1.030 3.063 9.345 1.00 96.75 86 MET A N 1
ATOM 677 C CA . MET A 1 86 ? 2.166 2.309 8.834 1.00 96.75 86 MET A CA 1
ATOM 678 C C . MET A 1 86 ? 2.227 2.460 7.321 1.00 96.75 86 MET A C 1
ATOM 680 O O . MET A 1 86 ? 1.288 2.119 6.597 1.00 96.75 86 MET A O 1
ATOM 684 N N . TRP A 1 87 ? 3.374 2.921 6.835 1.00 97.19 87 TRP A N 1
ATOM 685 C CA . TRP A 1 87 ? 3.661 2.950 5.411 1.00 97.19 87 TRP A CA 1
ATOM 686 C C . TRP A 1 87 ? 4.115 1.566 4.933 1.00 97.19 87 TRP A C 1
ATOM 688 O O . TRP A 1 87 ? 5.134 1.046 5.383 1.00 97.19 87 TRP A O 1
ATOM 698 N N . VAL A 1 88 ? 3.352 0.966 4.017 1.00 96.44 88 VAL A N 1
ATOM 699 C CA . VAL A 1 88 ? 3.660 -0.347 3.420 1.00 96.44 88 VAL A CA 1
ATOM 700 C C . VAL A 1 88 ? 4.555 -0.180 2.185 1.00 96.44 88 VAL A C 1
ATOM 702 O O . VAL A 1 88 ? 5.376 -1.042 1.878 1.00 96.44 88 VAL A O 1
ATOM 705 N N . GLY A 1 89 ? 4.412 0.934 1.466 1.00 94.31 89 GLY A N 1
ATOM 706 C CA . GLY A 1 89 ? 5.225 1.274 0.299 1.00 94.31 89 GLY A CA 1
ATOM 707 C C . GLY A 1 89 ? 4.400 1.867 -0.840 1.00 94.31 89 GLY A C 1
ATOM 708 O O . GLY A 1 89 ? 3.216 1.573 -0.980 1.00 94.31 89 GLY A O 1
ATOM 709 N N . HIS A 1 90 ? 5.036 2.692 -1.680 1.00 94.06 90 HIS A N 1
ATOM 710 C CA . HIS A 1 90 ? 4.346 3.506 -2.698 1.00 94.06 90 HIS A CA 1
ATOM 711 C C . HIS A 1 90 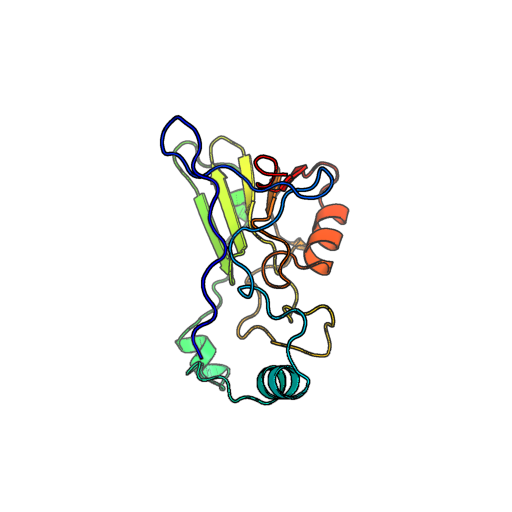? 3.208 4.320 -2.047 1.00 94.06 90 HIS A C 1
ATOM 713 O O . HIS A 1 90 ? 3.467 5.008 -1.061 1.00 94.06 90 HIS A O 1
ATOM 719 N N . ALA A 1 91 ? 1.975 4.222 -2.545 1.00 95.69 91 ALA A N 1
ATOM 720 C CA . ALA A 1 91 ? 0.784 4.856 -1.979 1.00 95.69 91 ALA A CA 1
ATOM 721 C C . ALA A 1 91 ? 0.045 3.969 -0.955 1.00 95.69 91 ALA A C 1
ATOM 723 O O . ALA A 1 91 ? -0.973 4.385 -0.397 1.00 95.69 91 ALA A O 1
ATOM 724 N N . THR A 1 92 ? 0.550 2.760 -0.676 1.00 97.50 92 THR A N 1
ATOM 725 C CA . THR A 1 92 ? -0.079 1.846 0.277 1.00 97.50 92 THR A CA 1
ATOM 726 C C . THR A 1 92 ? 0.245 2.231 1.714 1.00 97.50 92 THR A C 1
ATOM 728 O O . THR A 1 92 ? 1.396 2.159 2.158 1.00 97.50 92 THR A O 1
ATOM 731 N N . SER A 1 93 ? -0.797 2.602 2.453 1.00 97.56 93 SER A N 1
ATOM 732 C CA . SER A 1 93 ? -0.752 2.906 3.881 1.00 97.56 93 SER A CA 1
ATOM 733 C C . SER A 1 93 ? -1.796 2.087 4.626 1.00 97.56 93 SER A C 1
ATOM 735 O O . SER A 1 93 ? -2.940 1.994 4.184 1.00 97.56 93 SER A O 1
ATOM 737 N N . LEU A 1 94 ? -1.402 1.528 5.768 1.00 97.31 94 LEU A N 1
ATOM 738 C CA . LEU A 1 94 ? -2.300 0.924 6.745 1.00 97.31 94 LEU A CA 1
ATOM 739 C C . LEU A 1 94 ? -2.558 1.949 7.850 1.00 97.31 94 LEU A C 1
ATOM 741 O O . LEU A 1 94 ? -1.613 2.441 8.471 1.00 97.31 94 LEU A O 1
ATOM 745 N N . VAL A 1 95 ? -3.822 2.290 8.080 1.00 96.81 95 VAL A N 1
ATOM 746 C CA . VAL A 1 95 ? -4.214 3.368 8.995 1.00 96.81 95 VAL A CA 1
ATOM 747 C C . VAL A 1 95 ? -5.257 2.856 9.974 1.00 96.81 95 VAL A C 1
ATOM 749 O O . VAL A 1 95 ? -6.218 2.225 9.552 1.00 96.81 95 VAL A O 1
ATOM 752 N N . GLN A 1 96 ? -5.084 3.140 11.263 1.00 96.25 96 GLN A N 1
ATOM 753 C CA . GLN A 1 96 ? -6.067 2.850 12.303 1.00 96.25 96 GLN A CA 1
ATOM 754 C C . GLN A 1 96 ? -6.451 4.098 13.084 1.00 96.25 96 GLN A C 1
ATOM 756 O O . GLN A 1 96 ? -5.575 4.836 13.536 1.00 96.25 96 GLN A O 1
ATOM 761 N N . PHE A 1 97 ? -7.751 4.304 13.258 1.00 95.12 97 PHE A N 1
ATOM 762 C CA . PHE A 1 97 ? -8.334 5.362 14.083 1.00 95.12 97 PHE A CA 1
ATOM 763 C C . PHE A 1 97 ? -9.782 5.000 14.421 1.00 95.12 97 PHE A C 1
ATOM 765 O O . PHE A 1 97 ? -10.440 4.333 13.629 1.00 95.12 97 PHE A O 1
ATOM 772 N N . ASP A 1 98 ? -10.274 5.428 15.584 1.00 93.12 98 ASP A N 1
ATOM 773 C CA . ASP A 1 98 ? -11.668 5.250 16.024 1.00 93.12 98 ASP A CA 1
ATOM 774 C C . ASP A 1 98 ? -12.231 3.825 15.835 1.00 93.12 98 ASP A C 1
ATOM 776 O O . ASP A 1 98 ? -13.393 3.630 15.480 1.00 93.12 98 ASP A O 1
ATOM 780 N N . GLY A 1 99 ? -11.398 2.802 16.054 1.00 92.94 99 GLY A N 1
ATOM 781 C CA . GLY A 1 99 ? -11.795 1.399 15.897 1.00 92.94 99 GLY A CA 1
ATOM 782 C C . GLY A 1 99 ? -11.802 0.884 14.454 1.00 92.94 99 GLY A C 1
ATOM 783 O O . GLY A 1 99 ? -12.043 -0.302 14.253 1.00 92.94 99 GLY A O 1
ATOM 784 N N . LEU A 1 100 ? -11.507 1.731 13.466 1.00 92.94 100 LEU A N 1
ATOM 785 C CA . LEU A 1 100 ? -11.442 1.382 12.050 1.00 92.94 100 LEU A CA 1
ATOM 786 C C . LEU A 1 100 ? -10.008 1.116 11.603 1.00 92.94 100 LEU A C 1
ATOM 788 O O . LEU A 1 100 ? -9.073 1.791 12.028 1.00 92.94 100 LEU A O 1
ATOM 792 N N . THR A 1 101 ? -9.855 0.177 10.674 1.00 94.56 101 THR A N 1
ATOM 793 C CA . THR A 1 101 ? -8.614 -0.140 9.968 1.00 94.56 101 THR A CA 1
ATOM 794 C C . THR A 1 101 ? -8.808 0.042 8.467 1.00 94.56 101 THR A C 1
ATOM 796 O O . THR A 1 101 ? -9.576 -0.676 7.824 1.00 94.56 101 THR A O 1
ATOM 799 N N . LEU A 1 102 ? -8.081 0.998 7.894 1.00 94.88 102 LEU A N 1
ATOM 800 C CA . LEU A 1 102 ? -8.109 1.336 6.477 1.00 94.88 102 LEU A CA 1
ATOM 801 C C . LEU A 1 102 ? -6.825 0.902 5.775 1.00 94.88 102 LEU A C 1
ATOM 803 O O . LEU A 1 102 ? -5.730 1.034 6.324 1.00 94.88 102 LEU A O 1
ATOM 807 N N . LEU A 1 103 ? -6.961 0.473 4.523 1.00 96.50 103 LEU A N 1
ATOM 808 C CA . LEU A 1 103 ? -5.839 0.250 3.616 1.00 96.50 103 LEU A CA 1
ATOM 809 C C . LEU A 1 103 ? -6.003 1.118 2.365 1.00 96.50 103 LEU A C 1
ATOM 811 O O . LEU A 1 103 ? -7.006 1.005 1.664 1.00 96.50 103 LEU A O 1
ATOM 815 N N . THR A 1 104 ? -5.029 1.975 2.069 1.00 96.62 104 THR A N 1
ATOM 816 C CA . THR A 1 104 ? -5.054 2.823 0.865 1.00 96.62 104 THR A CA 1
ATOM 817 C C . THR A 1 104 ? -4.332 2.151 -0.296 1.00 96.62 104 THR A C 1
ATOM 819 O O . THR A 1 104 ? -3.331 1.480 -0.066 1.00 96.62 104 THR A O 1
ATOM 822 N N . ASP A 1 105 ? -4.820 2.344 -1.526 1.00 96.12 105 ASP A N 1
ATOM 823 C CA . ASP A 1 105 ? -4.144 2.045 -2.799 1.00 96.12 105 ASP A CA 1
ATOM 824 C C . ASP A 1 105 ? -3.241 0.794 -2.745 1.00 96.12 105 ASP A C 1
ATOM 826 O O . ASP A 1 105 ? -2.009 0.906 -2.805 1.00 96.12 105 ASP A O 1
ATOM 830 N N . PRO A 1 106 ? -3.815 -0.405 -2.519 1.00 95.69 106 PRO A N 1
ATOM 831 C CA . PRO A 1 106 ? -3.044 -1.584 -2.148 1.00 95.69 106 PRO A CA 1
ATOM 832 C C . PRO A 1 106 ? -2.222 -2.119 -3.324 1.00 95.69 106 PRO A C 1
ATOM 834 O O . PRO A 1 106 ? -2.782 -2.691 -4.257 1.00 95.69 106 PRO A O 1
ATOM 837 N N . ILE A 1 107 ? -0.890 -2.007 -3.242 1.00 95.50 107 ILE A N 1
ATOM 838 C CA . ILE A 1 107 ? 0.055 -2.585 -4.207 1.00 95.50 107 ILE A CA 1
ATOM 839 C C . ILE A 1 107 ? 1.071 -3.524 -3.539 1.00 95.50 107 ILE A C 1
ATOM 841 O O . ILE A 1 107 ? 2.149 -3.140 -3.072 1.00 95.50 107 ILE A O 1
ATOM 845 N N . PHE A 1 108 ? 0.756 -4.816 -3.567 1.00 95.25 108 PHE A N 1
ATOM 846 C CA . PHE A 1 108 ? 1.617 -5.894 -3.072 1.00 95.25 108 PHE A CA 1
ATOM 847 C C . PHE A 1 108 ? 2.312 -6.669 -4.194 1.00 95.25 108 PHE A C 1
ATOM 849 O O . PHE A 1 108 ? 3.293 -7.360 -3.923 1.00 95.25 108 PHE A O 1
ATOM 856 N N . SER A 1 109 ? 1.870 -6.524 -5.447 1.00 93.56 109 SER A N 1
ATOM 857 C CA . SER A 1 109 ? 2.568 -7.101 -6.598 1.00 93.56 109 SER A CA 1
ATOM 858 C C . SER A 1 109 ? 3.980 -6.530 -6.775 1.00 93.56 109 SER A C 1
ATOM 860 O O . SER A 1 109 ? 4.292 -5.405 -6.370 1.00 93.56 109 SER A O 1
ATOM 862 N N . ASP A 1 110 ? 4.834 -7.309 -7.440 1.00 91.25 110 ASP A N 1
ATOM 863 C CA . ASP A 1 110 ? 6.199 -6.913 -7.794 1.00 91.25 110 ASP A CA 1
ATOM 864 C C . ASP A 1 110 ? 6.233 -5.849 -8.899 1.00 91.25 110 ASP A C 1
ATOM 866 O O . ASP A 1 110 ? 7.177 -5.056 -8.963 1.00 91.25 110 ASP A O 1
ATOM 870 N N . ARG A 1 111 ? 5.224 -5.824 -9.781 1.00 88.31 111 ARG A N 1
ATOM 871 C CA . ARG A 1 111 ? 5.142 -4.881 -10.903 1.00 88.31 111 ARG A CA 1
ATOM 872 C C . ARG A 1 111 ? 3.831 -4.105 -10.910 1.00 88.31 111 ARG A C 1
ATOM 874 O O . ARG A 1 111 ? 2.761 -4.695 -10.776 1.00 88.31 111 ARG A O 1
ATOM 881 N N . LYS A 1 112 ? 3.930 -2.797 -11.178 1.00 85.88 112 LYS A N 1
ATOM 882 C CA . LYS A 1 112 ? 2.790 -1.895 -11.418 1.00 85.88 112 LYS A CA 1
ATOM 883 C C . LYS A 1 112 ? 2.371 -1.923 -12.892 1.00 85.88 112 LYS A C 1
ATOM 885 O O . LYS A 1 112 ? 2.601 -0.984 -13.649 1.00 85.88 112 LYS A O 1
ATOM 890 N N . SER A 1 113 ? 1.873 -3.066 -13.346 1.00 79.25 113 SER A N 1
ATOM 891 C CA . SER A 1 113 ? 1.609 -3.312 -14.765 1.00 79.25 113 SER A CA 1
ATOM 892 C C . SER A 1 113 ? 0.453 -4.295 -14.951 1.00 79.25 113 SER A C 1
ATOM 894 O O . SER A 1 113 ? 0.282 -5.180 -14.109 1.00 79.25 113 SER A O 1
ATOM 896 N N . PRO A 1 114 ? -0.293 -4.215 -16.072 1.00 79.25 114 PRO A N 1
ATOM 897 C CA . PRO A 1 114 ? -1.262 -5.247 -16.440 1.00 79.25 114 PRO A CA 1
ATOM 898 C C . PRO A 1 114 ? -0.630 -6.636 -16.601 1.00 79.25 114 PRO A C 1
ATOM 900 O O . PRO A 1 114 ? -1.332 -7.641 -16.541 1.00 79.25 114 PRO A O 1
ATOM 903 N N . SER A 1 115 ? 0.691 -6.707 -16.794 1.00 79.56 115 SER A N 1
ATOM 904 C CA . SER A 1 115 ? 1.454 -7.953 -16.813 1.00 79.56 115 SER A CA 1
ATOM 905 C C . SER A 1 115 ? 2.462 -8.007 -15.664 1.00 79.56 115 SER A C 1
ATOM 907 O O . SER A 1 115 ? 3.211 -7.063 -15.431 1.00 79.56 115 SER A O 1
ATOM 909 N N . GLN A 1 116 ? 2.566 -9.158 -14.996 1.00 81.69 116 GLN A N 1
ATOM 910 C CA . GLN A 1 116 ? 3.590 -9.389 -13.966 1.00 81.69 116 GLN A CA 1
ATOM 911 C C . GLN A 1 116 ? 4.970 -9.753 -14.546 1.00 81.69 116 GLN A C 1
ATOM 913 O O . GLN A 1 116 ? 5.960 -9.820 -13.816 1.00 81.69 116 GLN A O 1
ATOM 918 N N . THR A 1 117 ? 5.081 -9.930 -15.867 1.00 82.25 117 THR A N 1
ATOM 919 C CA . THR A 1 117 ? 6.362 -10.200 -16.544 1.00 82.25 117 THR A CA 1
ATOM 920 C C . THR A 1 117 ? 6.994 -8.945 -17.143 1.00 82.25 117 THR A C 1
ATOM 922 O O . THR A 1 117 ? 8.220 -8.834 -17.166 1.00 82.25 117 THR A O 1
ATOM 925 N N . ILE A 1 118 ? 6.183 -7.976 -17.576 1.00 80.62 118 ILE A N 1
ATOM 926 C CA . ILE A 1 118 ? 6.625 -6.781 -18.308 1.00 80.62 118 ILE A CA 1
ATOM 927 C C . ILE A 1 118 ? 6.173 -5.525 -17.570 1.00 80.62 118 ILE A C 1
ATOM 929 O O . ILE A 1 118 ? 5.051 -5.460 -17.084 1.00 80.62 118 ILE A O 1
ATOM 933 N N . GLY A 1 119 ? 7.028 -4.503 -17.539 1.00 81.50 119 GLY A N 1
ATOM 934 C CA . GLY A 1 119 ? 6.714 -3.196 -16.964 1.00 81.50 119 GLY A CA 1
ATOM 935 C C . GLY A 1 119 ? 7.525 -2.876 -15.707 1.00 81.50 119 GLY A C 1
ATOM 936 O O . GLY A 1 119 ? 8.349 -3.685 -15.274 1.00 81.50 119 GLY A O 1
ATOM 937 N N . PRO A 1 120 ? 7.327 -1.687 -15.126 1.00 83.81 120 PRO A N 1
ATOM 938 C CA . PRO A 1 120 ? 8.079 -1.211 -13.965 1.00 83.81 120 PRO A CA 1
ATOM 939 C C . PRO A 1 120 ? 7.969 -2.172 -12.774 1.00 83.81 120 PRO A C 1
ATOM 941 O O . PRO A 1 120 ? 6.878 -2.449 -12.270 1.00 83.81 120 PRO A O 1
ATOM 944 N N . LYS A 1 121 ? 9.127 -2.668 -12.326 1.00 88.50 121 LYS A N 1
ATOM 94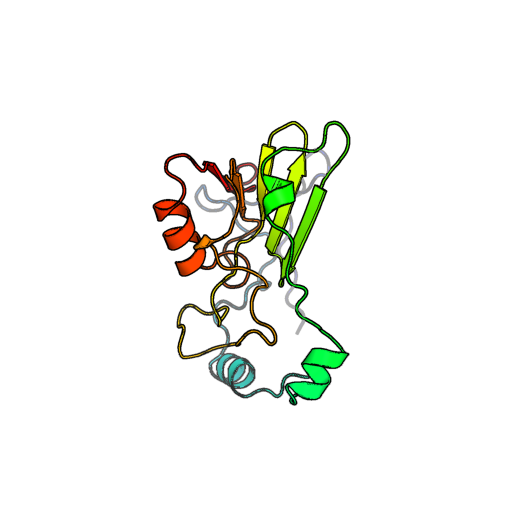5 C CA . LYS A 1 121 ? 9.269 -3.464 -11.104 1.00 88.50 121 LYS A CA 1
ATOM 946 C C . LYS A 1 121 ? 9.543 -2.535 -9.927 1.00 88.50 121 LYS A C 1
ATOM 948 O O . LYS A 1 121 ? 10.288 -1.568 -10.071 1.00 88.50 121 LYS A O 1
ATOM 953 N N . ARG A 1 122 ? 8.966 -2.838 -8.768 1.00 90.94 122 ARG A N 1
ATOM 954 C CA . ARG A 1 122 ? 9.284 -2.142 -7.520 1.00 90.94 122 ARG A CA 1
ATOM 955 C C . ARG A 1 122 ? 10.747 -2.360 -7.126 1.00 90.94 122 ARG A C 1
ATOM 957 O O . ARG A 1 122 ? 11.299 -3.434 -7.353 1.00 90.94 122 ARG A O 1
ATOM 964 N N . TYR A 1 123 ? 11.348 -1.354 -6.495 1.00 90.81 123 TYR A N 1
ATOM 965 C CA . TYR A 1 123 ? 12.725 -1.433 -5.994 1.00 90.81 123 TYR A CA 1
ATOM 966 C C . TYR A 1 123 ? 12.835 -2.209 -4.683 1.00 90.81 123 TYR A C 1
ATOM 968 O O . TYR A 1 123 ? 13.832 -2.874 -4.439 1.00 90.81 123 TYR A O 1
ATOM 976 N N . ARG A 1 124 ? 11.806 -2.126 -3.835 1.00 92.19 124 ARG A N 1
ATOM 977 C CA . ARG A 1 124 ? 11.771 -2.753 -2.510 1.00 92.19 124 ARG A CA 1
ATOM 978 C C . ARG A 1 124 ? 10.489 -3.540 -2.350 1.00 92.19 124 ARG A C 1
ATOM 980 O O . ARG A 1 124 ? 9.430 -3.068 -2.767 1.00 92.19 124 ARG A O 1
ATOM 987 N N . LYS A 1 125 ? 10.592 -4.733 -1.769 1.00 94.12 125 LYS A N 1
ATOM 988 C CA . LYS A 1 125 ? 9.439 -5.588 -1.464 1.00 94.12 125 LYS A CA 1
ATOM 989 C C . LYS A 1 125 ? 8.552 -4.919 -0.403 1.00 94.12 125 LYS A C 1
ATOM 991 O O . LYS A 1 125 ? 9.072 -4.132 0.388 1.00 94.12 125 LYS A O 1
ATOM 996 N N . PRO A 1 126 ? 7.241 -5.213 -0.368 1.00 95.12 126 PRO A N 1
ATOM 997 C CA . PRO A 1 126 ? 6.420 -4.866 0.785 1.00 95.12 126 PRO A CA 1
ATOM 998 C C . PRO A 1 126 ? 7.027 -5.448 2.074 1.00 95.12 126 PRO A C 1
ATOM 1000 O O . PRO A 1 126 ? 7.586 -6.548 2.026 1.00 95.12 126 PR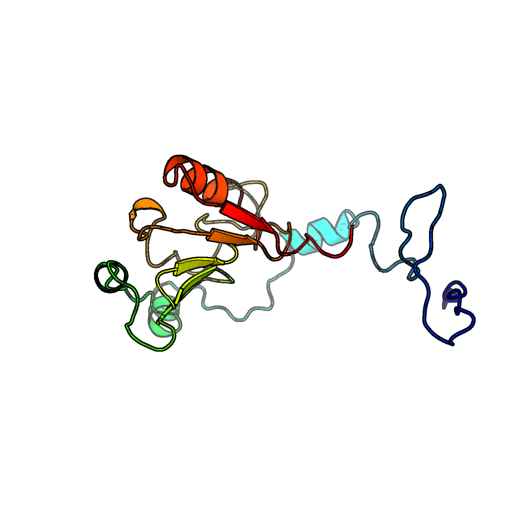O A O 1
ATOM 1003 N N . PRO A 1 127 ? 6.898 -4.762 3.220 1.00 95.38 127 PRO A N 1
ATOM 1004 C CA . PRO A 1 127 ? 7.392 -5.258 4.501 1.00 95.38 127 PRO A CA 1
ATOM 1005 C C . PRO A 1 127 ? 6.592 -6.453 5.036 1.00 95.38 127 PRO A C 1
ATOM 1007 O O . PRO A 1 127 ? 7.088 -7.184 5.883 1.00 95.38 127 PRO A O 1
ATOM 1010 N N . CYS A 1 128 ? 5.372 -6.664 4.542 1.00 94.56 128 CYS A N 1
ATOM 1011 C CA . CYS A 1 128 ? 4.496 -7.770 4.914 1.00 94.56 128 CYS A CA 1
ATOM 1012 C C . CYS A 1 128 ? 3.651 -8.222 3.717 1.00 94.56 128 CYS A C 1
ATOM 1014 O O . CYS A 1 128 ? 3.507 -7.497 2.727 1.00 94.56 128 CYS A O 1
ATOM 1016 N N . SER A 1 129 ? 3.088 -9.426 3.792 1.00 94.31 129 SER A N 1
ATOM 1017 C CA . SER A 1 129 ? 2.146 -9.923 2.793 1.00 94.31 129 SER A CA 1
ATOM 1018 C C . SER A 1 129 ? 0.707 -9.529 3.140 1.00 94.31 129 SER A C 1
ATOM 1020 O O . SER A 1 129 ? 0.381 -9.228 4.286 1.00 94.31 129 SER A O 1
ATOM 1022 N N . ILE A 1 130 ? -0.203 -9.631 2.164 1.00 94.06 130 ILE A 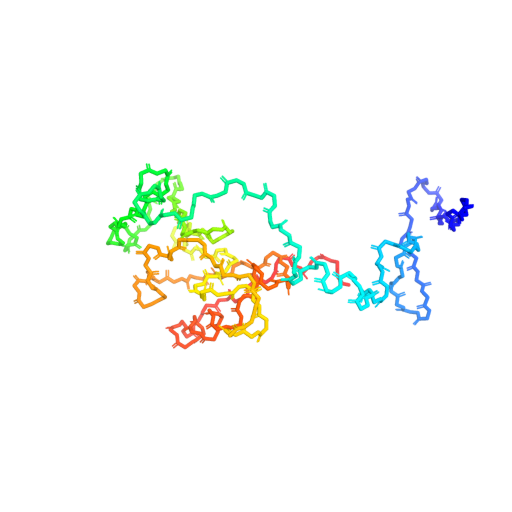N 1
ATOM 1023 C CA . ILE A 1 130 ? -1.653 -9.533 2.422 1.00 94.06 130 ILE A CA 1
ATOM 1024 C C . ILE A 1 130 ? -2.101 -10.600 3.439 1.00 94.06 130 ILE A C 1
ATOM 1026 O O . ILE A 1 130 ? -3.087 -10.400 4.141 1.00 94.06 130 ILE A O 1
ATOM 1030 N N . GLY A 1 131 ? -1.368 -11.717 3.537 1.00 92.38 131 GLY A N 1
ATOM 1031 C CA . GLY A 1 131 ? -1.528 -12.784 4.526 1.00 92.38 131 GLY A CA 1
ATOM 1032 C C . GLY A 1 131 ? -1.349 -12.329 5.979 1.00 92.38 131 GLY A C 1
ATOM 1033 O O . GLY A 1 131 ? -2.006 -12.869 6.871 1.00 92.38 131 GLY A O 1
ATOM 1034 N N . ASP A 1 132 ? -0.553 -11.292 6.199 1.00 92.94 132 ASP A N 1
ATOM 1035 C CA . ASP A 1 132 ? -0.135 -10.871 7.537 1.00 92.94 132 ASP A CA 1
ATOM 1036 C C . ASP A 1 132 ? -0.944 -9.672 8.053 1.00 92.94 132 ASP A C 1
ATOM 1038 O O . ASP A 1 132 ? -0.921 -9.378 9.244 1.00 92.94 132 ASP A O 1
ATOM 1042 N N . LEU A 1 133 ? -1.679 -8.982 7.171 1.00 93.44 133 LEU A N 1
ATOM 1043 C CA . LEU A 1 133 ? -2.426 -7.770 7.518 1.00 93.44 133 LEU A CA 1
ATOM 1044 C C . LEU A 1 133 ? -3.482 -8.027 8.612 1.00 93.44 133 LEU A C 1
ATOM 1046 O O . LEU A 1 133 ? -4.108 -9.087 8.621 1.00 93.44 133 LEU A O 1
ATOM 1050 N N . PRO A 1 134 ? -3.758 -7.061 9.502 1.00 93.00 134 PRO A N 1
ATOM 1051 C CA . PRO A 1 134 ? -4.867 -7.167 10.452 1.00 93.00 134 PRO A CA 1
ATOM 1052 C C . PRO A 1 134 ? -6.227 -7.235 9.729 1.00 93.00 134 PRO A C 1
ATOM 1054 O O . PRO A 1 134 ? -6.307 -7.243 8.497 1.00 93.00 134 PRO A O 1
ATOM 1057 N N . HIS A 1 135 ? -7.320 -7.277 10.493 1.00 91.75 135 HIS A N 1
ATOM 1058 C CA . HIS A 1 135 ? -8.647 -7.035 9.928 1.00 91.75 135 HIS A CA 1
ATOM 1059 C C . HIS A 1 135 ? -8.681 -5.669 9.223 1.00 91.75 135 HIS A C 1
ATOM 1061 O O . HIS A 1 135 ? -8.117 -4.705 9.733 1.00 91.75 135 HIS A O 1
ATOM 1067 N N . ILE A 1 136 ? -9.315 -5.598 8.050 1.00 92.75 136 ILE A N 1
ATOM 1068 C CA . ILE A 1 136 ? -9.425 -4.373 7.249 1.00 92.75 136 ILE A CA 1
ATOM 1069 C C . ILE A 1 136 ? -10.905 -4.086 7.053 1.00 92.75 136 ILE A C 1
ATOM 1071 O O . ILE A 1 136 ? -11.611 -4.880 6.430 1.00 92.75 136 ILE A O 1
ATOM 1075 N N . ASP A 1 137 ? -11.349 -2.941 7.555 1.00 91.56 137 ASP A N 1
ATOM 1076 C CA . ASP A 1 137 ? -12.742 -2.510 7.472 1.00 91.56 137 ASP A CA 1
ATOM 1077 C C . ASP A 1 137 ? -13.049 -1.906 6.099 1.00 91.56 137 ASP A C 1
ATOM 1079 O O . ASP A 1 137 ? -14.103 -2.158 5.508 1.00 91.56 137 ASP A O 1
ATOM 1083 N N . CYS A 1 138 ? -12.106 -1.136 5.550 1.00 91.69 138 CYS A N 1
ATOM 1084 C CA . CYS A 1 138 ? -12.275 -0.490 4.255 1.00 91.69 138 CYS A CA 1
ATOM 1085 C C . CYS A 1 138 ? -10.956 -0.379 3.483 1.00 91.69 138 CYS A C 1
ATOM 1087 O O . CYS A 1 138 ? -9.882 -0.131 4.038 1.00 91.69 138 CYS A O 1
ATOM 1089 N N . VAL A 1 139 ? -11.061 -0.567 2.168 1.00 93.69 139 VAL A N 1
ATOM 1090 C CA . VAL A 1 139 ? -9.973 -0.330 1.219 1.00 93.69 139 VAL A CA 1
ATOM 1091 C C . VAL A 1 139 ? -10.312 0.920 0.419 1.00 93.69 139 VAL A C 1
ATOM 1093 O O . VAL A 1 139 ? -11.339 0.952 -0.260 1.00 93.69 139 VAL A O 1
ATOM 1096 N N . LEU A 1 140 ? -9.443 1.927 0.491 1.00 93.75 140 LEU A N 1
ATOM 1097 C CA . LEU A 1 140 ? -9.598 3.198 -0.210 1.00 93.75 140 LEU A CA 1
ATOM 1098 C C . LEU A 1 140 ? -8.764 3.202 -1.483 1.00 93.75 140 LEU A C 1
ATOM 1100 O O . LEU A 1 140 ? -7.545 3.057 -1.426 1.00 93.75 140 LEU A O 1
ATOM 1104 N N . ILE A 1 141 ? -9.428 3.405 -2.618 1.00 91.62 141 ILE A N 1
ATOM 1105 C CA . ILE A 1 141 ? -8.775 3.482 -3.927 1.00 91.62 141 ILE A CA 1
ATOM 1106 C C . ILE A 1 141 ? -8.936 4.901 -4.462 1.00 91.62 141 ILE A C 1
ATOM 1108 O O . ILE A 1 141 ? -10.061 5.361 -4.689 1.00 91.62 141 ILE A O 1
ATOM 1112 N N . SER A 1 142 ? -7.811 5.583 -4.664 1.00 86.75 142 SER A N 1
ATOM 1113 C CA . SER A 1 142 ? -7.771 6.961 -5.147 1.00 86.75 142 SER A CA 1
ATOM 1114 C C . SER A 1 142 ? -8.146 7.060 -6.625 1.00 86.75 142 SER A C 1
ATOM 1116 O O . SER A 1 142 ? -8.950 7.911 -6.989 1.00 86.75 142 SER A O 1
ATOM 1118 N N . HIS A 1 143 ? -7.594 6.191 -7.477 1.00 87.38 143 HIS A N 1
ATOM 1119 C CA . HIS A 1 143 ? -7.879 6.136 -8.914 1.00 87.38 143 HIS A CA 1
ATOM 1120 C C . HIS A 1 143 ? -7.478 4.779 -9.524 1.00 87.38 143 HIS A C 1
ATOM 1122 O O . HIS A 1 143 ? -6.935 3.908 -8.850 1.00 87.38 143 HIS A O 1
ATOM 1128 N N . ASN A 1 144 ? -7.761 4.582 -10.814 1.00 85.62 144 ASN A N 1
ATOM 1129 C CA . ASN A 1 144 ? -7.674 3.284 -11.496 1.00 85.62 144 ASN A CA 1
ATOM 1130 C C . ASN A 1 144 ? -6.337 2.997 -12.213 1.00 85.62 144 ASN A C 1
ATOM 1132 O O . ASN A 1 144 ? -6.285 2.106 -13.063 1.00 85.62 144 ASN A O 1
ATOM 1136 N N . HIS A 1 145 ? -5.262 3.726 -11.905 1.00 87.31 145 HIS A N 1
ATOM 1137 C CA . HIS A 1 145 ? -3.953 3.471 -12.511 1.00 87.31 145 HIS A CA 1
ATOM 1138 C C . HIS A 1 145 ? -3.241 2.290 -11.830 1.00 87.31 145 HIS A C 1
ATOM 1140 O O . HIS A 1 145 ? -3.445 2.039 -10.645 1.00 87.31 145 HIS A O 1
ATOM 1146 N N . TYR A 1 146 ? -2.384 1.563 -12.556 1.00 87.50 146 TYR A N 1
ATOM 1147 C CA . TYR A 1 146 ? -1.803 0.288 -12.096 1.00 87.50 146 TYR A CA 1
ATOM 1148 C C . TYR A 1 146 ? -0.907 0.378 -10.852 1.00 87.50 146 TYR A C 1
ATOM 1150 O O . TYR A 1 146 ? -0.577 -0.657 -10.277 1.00 87.50 146 TYR A O 1
ATOM 1158 N N . ASP A 1 147 ? -0.480 1.573 -10.440 1.00 86.06 147 ASP A N 1
ATOM 1159 C CA . ASP A 1 147 ? 0.223 1.770 -9.168 1.00 86.06 147 ASP A CA 1
ATOM 1160 C C . ASP A 1 147 ? -0.641 2.164 -7.985 1.00 86.06 147 ASP A C 1
ATOM 1162 O O . ASP A 1 147 ? -0.124 2.247 -6.878 1.00 86.06 147 ASP A O 1
ATOM 1166 N N . HIS A 1 148 ? -1.942 2.324 -8.196 1.00 91.25 148 HIS A N 1
ATOM 1167 C CA . HIS A 1 148 ? -2.922 2.544 -7.134 1.00 91.25 148 HIS A CA 1
ATOM 1168 C C . HIS A 1 148 ? -3.987 1.438 -7.101 1.00 91.25 148 HIS A C 1
ATOM 1170 O O . HIS A 1 148 ? -4.492 1.084 -6.039 1.00 91.25 148 HIS A O 1
ATOM 1176 N N . LEU A 1 149 ? -4.263 0.825 -8.255 1.00 90.69 149 LEU A N 1
ATOM 1177 C CA . LEU A 1 149 ? -5.189 -0.284 -8.436 1.00 90.69 149 LEU A CA 1
ATOM 1178 C C . LEU A 1 149 ? -4.453 -1.525 -8.959 1.00 90.69 149 LEU A C 1
ATOM 1180 O O . LEU A 1 149 ? -4.444 -1.819 -10.156 1.00 90.69 149 LEU A O 1
ATOM 1184 N N . ASP A 1 150 ? -3.848 -2.284 -8.046 1.00 92.00 150 ASP A N 1
ATOM 1185 C CA . ASP A 1 150 ? -3.263 -3.584 -8.371 1.00 92.00 150 ASP A CA 1
ATOM 1186 C C . ASP A 1 150 ? -4.320 -4.695 -8.285 1.00 92.00 150 ASP A C 1
ATOM 1188 O O . ASP A 1 150 ? -4.750 -5.102 -7.202 1.00 92.00 150 ASP A O 1
ATOM 1192 N N . HIS A 1 151 ? -4.708 -5.227 -9.445 1.00 91.12 151 HIS A N 1
ATOM 1193 C CA . HIS A 1 151 ? -5.710 -6.285 -9.560 1.00 91.12 151 HIS A CA 1
ATOM 1194 C C . HIS A 1 151 ? -5.413 -7.496 -8.660 1.00 91.12 151 HIS A C 1
ATOM 1196 O O . HIS A 1 151 ? -6.316 -7.992 -7.985 1.00 91.12 151 HIS A O 1
ATOM 1202 N N . ASN A 1 152 ? -4.158 -7.958 -8.606 1.00 92.75 152 ASN A N 1
ATOM 1203 C CA . ASN A 1 152 ? -3.800 -9.131 -7.804 1.00 92.75 152 ASN A CA 1
ATOM 1204 C C . ASN A 1 152 ? -3.968 -8.860 -6.307 1.00 92.75 152 ASN A C 1
ATOM 1206 O O . ASN A 1 152 ? -4.472 -9.722 -5.582 1.00 92.75 152 ASN A O 1
ATOM 1210 N N . SER A 1 153 ? -3.601 -7.657 -5.856 1.00 93.81 153 SER A N 1
ATOM 1211 C CA . SER A 1 153 ? -3.801 -7.233 -4.469 1.00 93.81 153 SER A CA 1
ATOM 1212 C C . SER A 1 153 ? -5.281 -7.167 -4.116 1.00 93.81 153 SER A C 1
ATOM 1214 O O . SER A 1 153 ? -5.688 -7.726 -3.101 1.00 93.81 153 SER A O 1
ATOM 1216 N N . VAL A 1 154 ? -6.109 -6.573 -4.980 1.00 92.31 154 VAL A N 1
ATOM 1217 C CA . VAL A 1 154 ? -7.562 -6.494 -4.766 1.00 92.31 154 VAL A CA 1
ATOM 1218 C C . VAL A 1 154 ? -8.197 -7.887 -4.712 1.00 92.31 154 VAL A C 1
ATOM 1220 O O . VAL A 1 154 ? -9.001 -8.163 -3.822 1.00 92.31 154 VAL A O 1
ATOM 1223 N N . VAL A 1 155 ? -7.824 -8.798 -5.616 1.00 91.56 155 VAL A N 1
ATOM 1224 C CA . VAL A 1 155 ? -8.336 -10.180 -5.609 1.00 91.56 155 VAL A CA 1
ATOM 1225 C C . VAL A 1 155 ? -7.905 -10.929 -4.348 1.00 91.56 155 VAL A C 1
ATOM 1227 O O . VAL A 1 155 ? -8.714 -11.651 -3.763 1.00 91.56 155 VAL A O 1
ATOM 1230 N N . ALA A 1 156 ? -6.655 -10.768 -3.910 1.00 92.19 156 ALA A N 1
ATOM 1231 C CA . ALA A 1 156 ? -6.162 -11.379 -2.679 1.00 92.19 156 ALA A CA 1
ATOM 1232 C C . ALA A 1 156 ? -6.874 -10.820 -1.434 1.00 92.19 156 ALA A C 1
ATOM 1234 O O . ALA A 1 156 ? -7.292 -11.595 -0.574 1.00 92.19 156 ALA A O 1
ATOM 1235 N N . LEU A 1 157 ? -7.096 -9.503 -1.375 1.00 91.69 157 LEU A N 1
ATOM 1236 C CA . LEU A 1 157 ? -7.852 -8.848 -0.305 1.00 91.69 157 LEU A CA 1
ATOM 1237 C C . LEU A 1 157 ? -9.304 -9.324 -0.268 1.00 91.69 157 LEU A C 1
ATOM 1239 O O . LEU A 1 157 ? -9.785 -9.696 0.794 1.00 91.69 157 LEU A O 1
ATOM 1243 N N . LYS A 1 158 ? -9.978 -9.420 -1.420 1.00 88.56 158 LYS A N 1
ATOM 1244 C CA . LYS A 1 158 ? -11.351 -9.944 -1.509 1.00 88.56 158 LYS A CA 1
ATOM 1245 C C . LYS A 1 158 ? -11.469 -11.383 -0.996 1.00 88.56 158 LYS A C 1
ATOM 1247 O O . LYS A 1 158 ? -12.482 -11.747 -0.413 1.00 88.56 158 LYS A O 1
ATOM 1252 N N . LYS A 1 159 ? -10.455 -12.222 -1.234 1.00 87.38 159 LYS A N 1
ATOM 1253 C CA . LYS A 1 159 ? -10.435 -13.606 -0.729 1.00 87.38 159 LYS A CA 1
ATOM 1254 C C . LYS A 1 159 ? -10.229 -13.669 0.786 1.00 87.38 159 LYS A C 1
ATOM 1256 O O . LYS A 1 159 ? -10.755 -14.579 1.416 1.00 87.38 159 LYS A O 1
ATOM 1261 N N . ARG A 1 160 ? -9.455 -12.736 1.349 1.00 84.25 160 ARG A N 1
ATOM 1262 C CA . ARG A 1 160 ? -9.172 -12.648 2.791 1.00 84.25 160 ARG A CA 1
ATOM 1263 C C . ARG A 1 160 ? -10.341 -12.036 3.564 1.00 84.25 160 ARG A C 1
ATOM 1265 O O . ARG A 1 160 ? -10.701 -12.532 4.624 1.00 84.25 160 ARG A O 1
ATOM 1272 N N . CYS A 1 161 ? -10.898 -10.947 3.048 1.00 76.94 161 CYS A N 1
ATOM 1273 C CA . CYS A 1 161 ? -11.883 -10.122 3.726 1.00 76.94 161 CYS A CA 1
ATOM 1274 C C . CYS A 1 161 ? -13.269 -10.397 3.139 1.00 76.94 161 CYS A C 1
ATOM 1276 O O . CYS A 1 161 ? -13.600 -9.921 2.056 1.00 76.94 161 CYS A O 1
ATOM 1278 N N . SER A 1 162 ? -14.099 -11.138 3.870 1.00 59.72 162 SER A N 1
ATOM 1279 C CA . SER A 1 162 ? -15.488 -11.422 3.489 1.00 59.72 162 SER A CA 1
ATOM 1280 C C . SER A 1 162 ? -16.387 -10.175 3.468 1.00 59.72 162 SER A C 1
ATOM 1282 O O . SER A 1 162 ? -17.424 -10.200 2.811 1.00 59.72 162 SER A O 1
ATOM 1284 N N . GLN A 1 163 ? -15.984 -9.090 4.146 1.00 56.62 163 GLN A N 1
ATOM 1285 C CA . GLN A 1 163 ? -16.801 -7.890 4.375 1.00 56.62 163 GLN A CA 1
ATOM 1286 C C . GLN A 1 163 ? -16.071 -6.559 4.096 1.00 56.62 163 GLN A C 1
ATOM 1288 O O . GLN A 1 163 ? -16.592 -5.507 4.456 1.00 56.62 163 GLN A O 1
ATOM 1293 N N . ALA A 1 164 ? -14.873 -6.560 3.495 1.00 58.00 164 ALA A N 1
ATOM 1294 C CA . ALA A 1 164 ? -14.181 -5.294 3.231 1.00 58.00 164 ALA A CA 1
ATOM 1295 C C . ALA A 1 164 ? -14.989 -4.458 2.228 1.00 58.00 164 ALA A C 1
ATOM 1297 O O . ALA A 1 164 ? -15.204 -4.873 1.083 1.00 58.00 164 ALA A O 1
ATOM 1298 N N . LEU A 1 165 ? -15.426 -3.272 2.653 1.00 58.72 165 LEU A N 1
ATOM 1299 C CA . LEU A 1 165 ? -16.050 -2.307 1.760 1.00 58.72 165 LEU A CA 1
ATOM 1300 C C . LEU A 1 165 ? -14.953 -1.724 0.863 1.00 58.72 165 LEU A C 1
ATOM 1302 O O . LEU A 1 165 ? -14.045 -1.031 1.322 1.00 58.72 165 LEU A O 1
ATOM 1306 N N . LEU A 1 166 ? -15.019 -2.038 -0.430 1.00 59.12 166 LEU A N 1
ATOM 1307 C CA . LEU A 1 166 ? -14.225 -1.363 -1.452 1.00 59.12 166 LEU A CA 1
ATOM 1308 C C . LEU A 1 166 ? -14.870 -0.000 -1.712 1.00 59.12 166 LEU A C 1
ATOM 1310 O O . LEU A 1 166 ? -15.798 0.119 -2.511 1.00 59.12 166 LEU A O 1
ATOM 1314 N N . GLY A 1 167 ? -14.404 1.014 -0.988 1.00 50.94 167 GLY A N 1
ATOM 1315 C CA . GLY A 1 167 ? -14.801 2.399 -1.191 1.00 50.94 167 GLY A CA 1
ATOM 1316 C C . GLY A 1 167 ? -13.884 3.050 -2.218 1.00 50.94 167 GLY A C 1
ATOM 1317 O O . GLY A 1 167 ? -12.705 3.280 -1.954 1.00 50.94 167 GLY A O 1
ATOM 1318 N N . SER A 1 168 ? -14.408 3.378 -3.397 1.00 46.84 168 SER A N 1
ATOM 1319 C CA . SER A 1 168 ? -13.750 4.373 -4.242 1.00 46.84 168 SER A CA 1
ATOM 1320 C C . SER A 1 168 ? -14.161 5.756 -3.754 1.00 46.84 168 SER A C 1
ATOM 1322 O O . SER A 1 168 ? -15.344 6.008 -3.533 1.00 46.84 168 SER A O 1
ATOM 1324 N N . ILE A 1 169 ? -13.202 6.670 -3.617 1.00 45.62 169 ILE A N 1
ATOM 1325 C CA . ILE A 1 169 ? -13.498 8.069 -3.270 1.00 45.62 169 ILE A CA 1
ATOM 1326 C C . ILE A 1 169 ? -14.211 8.782 -4.454 1.00 45.62 169 ILE A C 1
ATOM 1328 O O . ILE A 1 169 ? -14.737 9.878 -4.306 1.00 45.62 169 ILE A O 1
ATOM 1332 N N . PHE A 1 170 ? -14.361 8.119 -5.610 1.00 37.84 170 PHE A N 1
ATOM 1333 C CA . PHE A 1 170 ? -15.113 8.586 -6.785 1.00 37.84 170 PHE A CA 1
ATOM 1334 C C . PHE A 1 170 ? -16.646 8.384 -6.704 1.00 37.84 170 PHE A C 1
ATOM 1336 O O . PHE A 1 170 ? -17.286 8.061 -7.700 1.00 37.84 170 PHE A O 1
ATOM 1343 N N . SER A 1 171 ? -17.274 8.609 -5.542 1.00 30.95 171 SER A N 1
ATOM 1344 C CA . SER A 1 171 ? -18.746 8.774 -5.458 1.00 30.95 171 SER A CA 1
ATOM 1345 C C . SER A 1 171 ? -19.197 10.247 -5.465 1.00 30.95 171 SER A C 1
ATOM 1347 O O . SER A 1 171 ? -20.352 10.553 -5.170 1.00 30.95 171 SER A O 1
ATOM 1349 N N . MET A 1 172 ? -18.311 11.170 -5.832 1.00 27.98 172 MET A N 1
ATOM 1350 C CA . MET A 1 172 ? -18.647 12.532 -6.243 1.00 27.98 172 MET A CA 1
ATOM 1351 C C . MET A 1 172 ? -17.903 12.789 -7.555 1.00 27.98 172 MET A C 1
ATOM 1353 O O . MET A 1 172 ? -16.679 12.751 -7.551 1.00 27.98 172 MET A O 1
ATOM 1357 N N . LEU A 1 173 ? -18.641 13.064 -8.637 1.00 27.45 173 LEU A N 1
ATOM 1358 C CA . LEU A 1 173 ? -18.184 13.304 -10.023 1.00 27.45 173 LEU A CA 1
ATOM 1359 C C . LEU A 1 173 ? -18.143 12.074 -10.953 1.00 27.45 173 LEU A C 1
ATOM 1361 O O . LEU A 1 173 ? -17.127 11.798 -11.592 1.00 27.45 173 LEU A O 1
ATOM 1365 N N . LEU A 1 174 ? -19.288 11.407 -11.107 1.00 34.06 174 LEU A N 1
ATOM 1366 C CA . LEU A 1 174 ? -19.726 10.894 -12.411 1.00 34.06 174 LEU A CA 1
ATOM 1367 C C . LEU A 1 174 ? -21.075 11.524 -12.758 1.00 34.06 174 LEU A C 1
ATOM 1369 O O . LEU A 1 174 ? -21.894 11.663 -11.820 1.00 34.06 174 LEU A O 1
#

InterPro domains:
  IPR036866 Ribonuclease Z/Hydroxyacylglutathione hydrolase-like [G3DSA:3.60.15.10] (84-170)
  IPR036866 Ribonuclease Z/Hydroxyacylglutathione hydrolase-like [SSF56281] (82-157)

Organism: Elysia chlorotica (NCBI:txid188477)

Foldseek 3Di:
DDDDQDDFDQDPVRDGDFDDDPNDTDDSGPPPDPPDCPPVNVVCQQPPDPPPPDDPDPVVCCVPPNLDQDPQVVVQFADPDDKDWDDQDDQWIWIGDPRATETFLDDQQQALDPDSVGHDGDPDHGSDDPVSHDAHQEYEAADDGSSRDPPVRVVSNVVVHVHYDHDYPPPPDD

Sequence (174 aa):
MAEAAAPVSEGADGRIQPIFKDGRYSNPWGGLWHEEATFRERLKFFFGKSHANVPHSERELDQTLPILQPDLSVFASSPETGIRHMWVGHATSLVQFDGLTLLTDPIFSDRKSPSQTIGPKRYRKPPCSIGDLPHIDCVLISHNHYDHLDHNSVVALKKRCSQALLGSIFSMLL

Secondary structure (DSSP, 8-state):
--PPPPPP-B-TTSPBPPEEETTEEE-SSTTSS-SS--HHHHHHHHHSPP------SHHHHHHHS------GGGGGS--SSS-EEEEEETTEEEEEETTEEEEES---SSBSSSSSSSSPBPSS--SS-TTT----SEEEE--SSTTT--HHHHHHHHHH-SS-EEEES-SS--